Protein AF-A0A354ZCQ0-F1 (afdb_monomer_lite)

Radius of gyration: 25.49 Å; chains: 1; bounding box: 58×46×53 Å

Secondary structure (DSSP, 8-state):
-GGG-TTGGGS---TT----PPPTTHHHHHHHHHHHTSHHHHHHHHTHHHHHHHHHHHHHHTTTS--SSSHHHHHHHHHHHHHHHHHHHHHHHHHHH--

pLDDT: mean 90.48, std 6.86, range [51.47, 97.88]

Structure (mmCIF, N/CA/C/O backbone):
data_AF-A0A354ZCQ0-F1
#
_entry.id   AF-A0A354ZCQ0-F1
#
loop_
_atom_site.group_PDB
_atom_site.id
_atom_site.type_symbol
_atom_site.label_atom_id
_atom_site.label_alt_id
_atom_site.label_comp_id
_atom_site.label_asym_id
_atom_site.label_entity_id
_atom_site.label_seq_id
_atom_site.pdbx_PDB_ins_code
_atom_site.Cartn_x
_atom_site.Cartn_y
_atom_site.Cartn_z
_atom_site.occupancy
_atom_site.B_iso_or_equiv
_atom_site.auth_seq_id
_atom_site.auth_comp_id
_atom_site.auth_asym_id
_atom_site.auth_atom_id
_atom_site.pdbx_PDB_model_num
ATOM 1 N N . ASP A 1 1 ? -33.399 -12.638 26.469 1.00 68.88 1 ASP A N 1
ATOM 2 C CA . ASP A 1 1 ? -34.713 -12.283 25.909 1.00 68.88 1 ASP A CA 1
ATOM 3 C C . ASP A 1 1 ? -34.605 -10.923 25.222 1.00 68.88 1 ASP A C 1
ATOM 5 O O . ASP A 1 1 ? -34.233 -9.952 25.872 1.00 68.88 1 ASP A O 1
ATOM 9 N N . CYS A 1 2 ? -34.843 -10.848 23.908 1.00 77.50 2 CYS A N 1
ATOM 10 C CA . CYS A 1 2 ? -34.760 -9.587 23.160 1.00 77.50 2 CYS A CA 1
ATOM 11 C C . CYS A 1 2 ? -35.847 -8.586 23.570 1.00 77.50 2 CYS A C 1
ATOM 13 O O . CYS A 1 2 ? -35.692 -7.391 23.314 1.00 77.50 2 CYS A O 1
ATOM 15 N N . ALA A 1 3 ? -36.941 -9.047 24.189 1.00 79.38 3 ALA A N 1
ATOM 16 C CA . ALA A 1 3 ? -38.058 -8.176 24.503 1.00 79.38 3 ALA A CA 1
ATOM 17 C C . ALA A 1 3 ? -37.776 -7.196 25.647 1.00 79.38 3 ALA A C 1
ATOM 19 O O . ALA A 1 3 ? -38.275 -6.072 25.606 1.00 79.38 3 ALA A O 1
ATOM 20 N N . ALA A 1 4 ? -36.935 -7.608 26.596 1.00 86.81 4 ALA A N 1
ATOM 21 C CA . ALA A 1 4 ? -36.532 -6.841 27.771 1.00 86.81 4 ALA A CA 1
ATOM 22 C C . ALA A 1 4 ? -35.236 -6.031 27.566 1.00 86.81 4 ALA A C 1
ATOM 24 O O . ALA A 1 4 ? -34.718 -5.450 28.515 1.00 86.81 4 ALA A O 1
ATOM 25 N N . CYS A 1 5 ? -34.679 -6.009 26.348 1.00 84.94 5 CYS A N 1
ATOM 26 C CA . CYS A 1 5 ? -33.429 -5.305 26.077 1.00 84.94 5 CYS A CA 1
ATOM 27 C C . CYS A 1 5 ? -33.627 -3.776 26.180 1.00 84.94 5 CYS A C 1
ATOM 29 O O . CYS A 1 5 ? -34.437 -3.232 25.425 1.00 84.94 5 CYS A O 1
ATOM 31 N N . PRO A 1 6 ? -32.881 -3.056 27.040 1.00 89.88 6 PRO A N 1
ATOM 32 C CA . PRO A 1 6 ? -33.014 -1.604 27.193 1.00 89.88 6 PRO A CA 1
ATOM 33 C C . PRO A 1 6 ? -32.743 -0.815 25.903 1.00 89.88 6 PRO A C 1
ATOM 35 O O . PRO A 1 6 ? -33.352 0.222 25.673 1.00 89.88 6 PRO A O 1
ATOM 38 N N . SER A 1 7 ? -31.879 -1.331 25.025 1.00 88.25 7 SER A N 1
ATOM 39 C CA . SER A 1 7 ? -31.531 -0.731 23.729 1.00 88.25 7 SER A CA 1
ATOM 40 C C . SER A 1 7 ? -32.415 -1.219 22.573 1.00 88.25 7 SER A C 1
ATOM 42 O O . SER A 1 7 ? -32.081 -1.050 21.401 1.00 88.25 7 SER A O 1
ATOM 44 N N . ARG A 1 8 ? -33.577 -1.827 22.858 1.00 84.62 8 ARG A N 1
ATOM 45 C CA . ARG A 1 8 ? -34.497 -2.333 21.824 1.00 84.62 8 ARG A CA 1
ATOM 46 C C . ARG A 1 8 ? -34.960 -1.247 20.848 1.00 84.62 8 ARG A C 1
ATOM 48 O O . ARG A 1 8 ? -35.196 -1.552 19.681 1.00 84.62 8 ARG A O 1
ATOM 55 N N . THR A 1 9 ? -35.068 -0.004 21.306 1.00 85.69 9 THR A N 1
ATOM 56 C CA . THR A 1 9 ? -35.403 1.165 20.476 1.00 85.69 9 THR A CA 1
ATOM 57 C C . THR A 1 9 ? -34.348 1.463 19.406 1.00 85.69 9 THR A C 1
ATOM 59 O O . THR A 1 9 ? -34.698 1.981 18.348 1.00 85.69 9 THR A O 1
ATOM 62 N N . GLU A 1 10 ? -33.090 1.085 19.643 1.00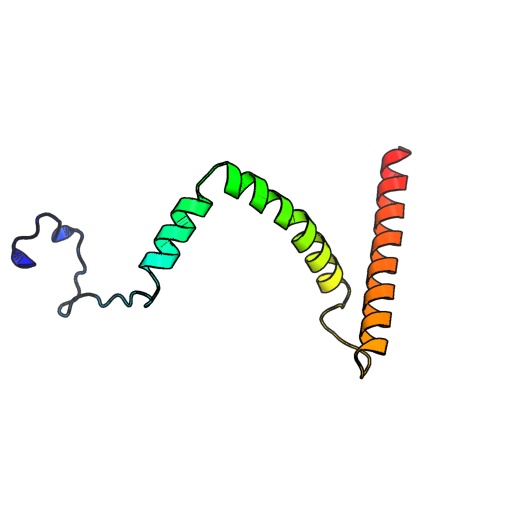 88.19 10 GLU A N 1
ATOM 63 C CA . GLU A 1 10 ? -31.955 1.240 18.720 1.00 88.19 10 GLU A CA 1
ATOM 64 C C . GLU A 1 10 ? -31.723 -0.005 17.845 1.00 88.19 10 GLU A C 1
ATOM 66 O O . GLU A 1 10 ? -30.867 -0.020 16.959 1.00 88.19 10 GLU A O 1
ATOM 71 N N . CYS A 1 11 ? -32.484 -1.074 18.081 1.00 86.38 11 CYS A N 1
ATOM 72 C CA . CYS A 1 11 ? -32.319 -2.353 17.407 1.00 86.38 11 CYS A CA 1
ATOM 73 C C . CYS A 1 11 ? -33.006 -2.385 16.026 1.00 86.38 11 CYS A C 1
ATOM 75 O O . CYS A 1 11 ? -33.764 -1.495 15.633 1.00 86.38 11 CYS A O 1
ATOM 77 N N . THR A 1 12 ? -32.755 -3.453 15.263 1.00 84.00 12 THR A N 1
ATOM 78 C CA . THR A 1 12 ? -33.408 -3.679 13.969 1.00 84.00 12 THR A CA 1
ATOM 79 C C . THR A 1 12 ? -34.929 -3.788 14.118 1.00 84.00 12 THR A C 1
ATOM 81 O O . THR A 1 12 ? -35.442 -4.493 14.984 1.00 84.00 12 THR A O 1
ATOM 84 N N . ARG A 1 13 ? -35.666 -3.120 13.223 1.00 85.31 13 ARG A N 1
ATOM 85 C CA . ARG A 1 13 ? -37.138 -3.197 13.141 1.00 85.31 13 ARG A CA 1
ATOM 86 C C . ARG A 1 13 ? -37.629 -4.420 12.354 1.00 85.31 13 ARG A C 1
ATOM 88 O O . ARG A 1 13 ? -38.833 -4.601 12.186 1.00 85.31 13 ARG A O 1
ATOM 95 N N . ALA A 1 14 ? -36.716 -5.237 11.826 1.00 84.75 14 ALA A N 1
ATOM 96 C CA . ALA A 1 14 ? -37.060 -6.415 11.040 1.00 84.75 14 ALA A CA 1
ATOM 97 C C . ALA A 1 14 ? -37.748 -7.481 11.909 1.00 84.75 14 ALA A C 1
ATOM 99 O O . ALA A 1 14 ? -37.227 -7.866 12.954 1.00 84.75 14 ALA A O 1
ATOM 100 N N . LYS A 1 15 ? -38.888 -8.011 11.441 1.00 80.12 15 LYS A N 1
ATOM 101 C CA . LYS A 1 15 ? -39.677 -9.037 12.155 1.00 80.12 15 LYS A CA 1
ATOM 102 C C . LYS A 1 15 ? -38.892 -10.322 12.449 1.00 80.12 15 LYS A C 1
ATOM 104 O O . LYS A 1 15 ? -39.127 -10.952 13.469 1.00 80.12 15 LYS A O 1
ATOM 109 N N . VAL A 1 16 ? -37.970 -10.689 11.558 1.00 83.12 16 VAL A N 1
ATOM 110 C CA . VAL A 1 16 ? -37.087 -11.868 11.662 1.00 83.12 16 VAL A CA 1
ATOM 111 C C . VAL A 1 16 ? -35.701 -11.534 12.230 1.00 83.12 16 VAL A C 1
ATOM 113 O O . VAL A 1 16 ? -34.845 -12.406 12.326 1.00 83.12 16 VAL A O 1
ATOM 116 N N . GLY A 1 17 ? -35.465 -10.282 12.632 1.00 83.38 17 GLY A N 1
ATOM 117 C CA . GLY A 1 17 ? -34.149 -9.818 13.062 1.00 83.38 17 GLY A CA 1
ATOM 118 C C . GLY A 1 17 ? -33.195 -9.533 11.896 1.00 83.38 17 GLY A C 1
ATOM 119 O O . GLY A 1 17 ? -33.596 -9.444 10.735 1.00 83.38 17 GLY A O 1
ATOM 120 N N . ARG A 1 18 ? -31.917 -9.320 12.225 1.00 85.94 18 ARG A N 1
ATOM 121 C CA . ARG A 1 18 ? -30.827 -9.071 11.272 1.00 85.94 18 ARG A CA 1
ATOM 122 C C . ARG A 1 18 ? -29.803 -10.187 11.418 1.00 8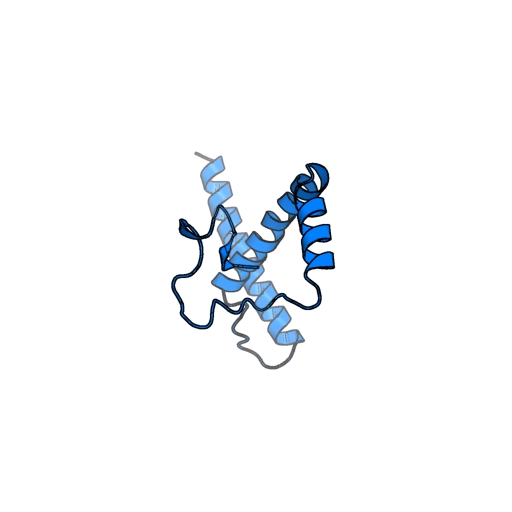5.94 18 ARG A C 1
ATOM 124 O O . ARG A 1 18 ? -29.286 -10.387 12.512 1.00 85.94 18 ARG A O 1
ATOM 131 N N . THR A 1 19 ? -29.467 -10.847 10.316 1.00 87.38 19 THR A N 1
ATOM 132 C CA . THR A 1 19 ? -28.356 -11.802 10.282 1.00 87.38 19 THR A CA 1
ATOM 133 C C . THR A 1 19 ? -27.068 -11.060 9.953 1.00 87.38 19 THR A C 1
ATOM 135 O O . THR A 1 19 ? -27.012 -10.294 8.990 1.00 87.38 19 THR A O 1
ATOM 138 N N . ILE A 1 20 ? -26.036 -11.270 10.764 1.00 88.12 20 ILE A N 1
ATOM 139 C CA . ILE A 1 20 ? -24.685 -10.768 10.515 1.00 88.12 20 ILE A CA 1
ATOM 140 C C . ILE A 1 20 ? -23.797 -11.995 10.345 1.00 88.12 20 ILE A C 1
ATOM 142 O O . ILE A 1 20 ? -23.733 -12.832 11.242 1.00 88.12 20 ILE A O 1
ATOM 146 N N . SER A 1 21 ? -23.135 -12.120 9.195 1.00 91.19 21 SER A N 1
ATOM 147 C CA . SER A 1 21 ? -22.099 -13.134 9.017 1.00 91.19 21 SER A CA 1
ATOM 148 C C . SER A 1 21 ? -20.798 -12.608 9.602 1.00 91.19 21 SER A C 1
ATOM 150 O O . SER A 1 21 ? -20.307 -11.560 9.178 1.00 91.19 21 SER A O 1
ATOM 152 N N . VAL A 1 22 ? -20.238 -13.342 10.552 1.00 92.12 22 V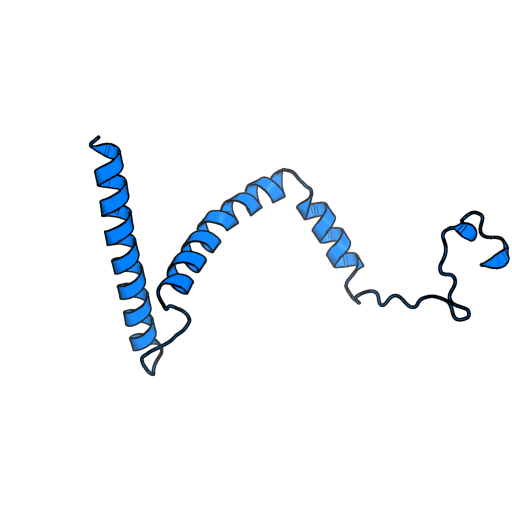AL A N 1
ATOM 153 C CA . VAL A 1 22 ? -18.904 -13.069 11.083 1.00 92.12 22 VAL A CA 1
ATOM 154 C C . VAL A 1 22 ? -17.914 -13.964 10.347 1.00 92.12 22 VAL A C 1
ATOM 156 O O . VAL A 1 22 ? -18.221 -15.123 10.061 1.00 92.12 22 VAL A O 1
ATOM 159 N N . HIS A 1 23 ? -16.750 -13.421 9.993 1.00 93.00 23 HIS A N 1
ATOM 160 C CA . HIS A 1 23 ? -15.719 -14.205 9.325 1.00 93.00 23 HIS A CA 1
ATOM 161 C C . HIS A 1 23 ? -15.191 -15.297 10.275 1.00 93.00 23 HIS A C 1
ATOM 163 O O . HIS A 1 23 ? -15.034 -15.018 11.465 1.00 93.00 23 HIS A O 1
ATOM 169 N N . PRO A 1 24 ? -14.854 -16.508 9.790 1.00 95.75 24 PRO A N 1
ATOM 170 C CA . PRO A 1 24 ? -14.299 -17.565 10.641 1.00 95.75 24 PRO A CA 1
ATOM 171 C C . PRO A 1 24 ? -13.058 -17.134 11.434 1.00 95.75 24 PRO A C 1
ATOM 173 O O . PRO A 1 24 ? -12.867 -17.593 12.553 1.00 95.75 24 PRO A O 1
ATOM 176 N N . TYR A 1 25 ? -12.269 -16.213 10.868 1.00 96.44 25 TYR A N 1
ATOM 177 C CA . TYR A 1 25 ? -11.053 -15.663 11.481 1.00 96.44 25 TYR A CA 1
ATOM 178 C C . TYR A 1 25 ? -11.23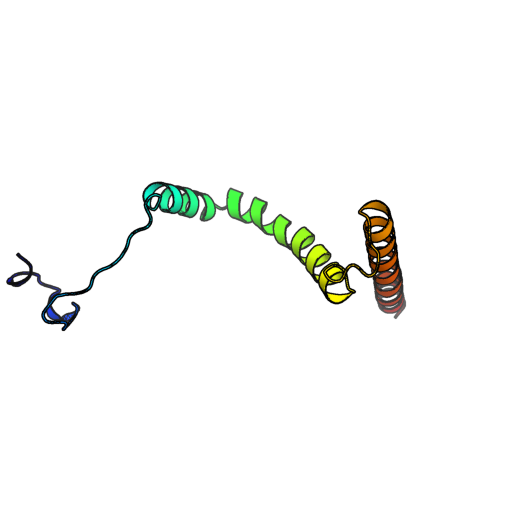3 -14.276 12.123 1.00 96.44 25 TYR A C 1
ATOM 180 O O . TYR A 1 25 ? -10.300 -13.472 12.166 1.00 96.44 25 TYR A O 1
ATOM 188 N N . GLU A 1 26 ? -12.450 -13.913 12.540 1.00 95.81 26 GLU A N 1
ATOM 189 C CA . GLU A 1 26 ? -12.669 -12.632 13.228 1.00 95.81 26 GLU A CA 1
ATOM 190 C C . GLU A 1 26 ? -11.796 -12.455 14.485 1.00 95.81 26 GLU A C 1
ATOM 192 O O . GLU A 1 26 ? -11.278 -11.349 14.670 1.00 95.81 26 GLU A O 1
ATOM 197 N N . PRO A 1 27 ? -11.559 -13.487 15.325 1.00 95.25 27 PRO A N 1
ATOM 198 C CA . PRO A 1 27 ? -10.657 -13.361 16.470 1.00 95.25 27 PRO A CA 1
ATOM 199 C C . PRO A 1 27 ? -9.232 -12.954 16.070 1.00 95.25 27 PRO A C 1
ATOM 201 O O . PRO A 1 27 ? -8.644 -12.060 16.682 1.00 95.25 27 PRO A O 1
ATOM 204 N N . GLU A 1 28 ? -8.690 -13.562 15.018 1.00 96.94 28 GLU A N 1
ATOM 205 C CA . GLU A 1 28 ? -7.358 -13.284 14.489 1.00 96.94 28 GLU A CA 1
ATOM 206 C C . GLU A 1 28 ? -7.303 -11.885 13.879 1.00 96.94 28 GLU A C 1
ATOM 208 O O . GLU A 1 28 ? -6.391 -11.116 14.178 1.00 96.94 28 GLU A O 1
ATOM 213 N N . MET A 1 29 ? -8.312 -11.499 13.093 1.00 96.50 29 MET A N 1
ATOM 214 C CA . MET A 1 29 ? -8.395 -10.147 12.535 1.00 96.50 29 MET A CA 1
ATOM 215 C C . MET A 1 29 ? -8.491 -9.081 13.630 1.00 96.50 29 MET A C 1
ATOM 217 O O . MET A 1 29 ? -7.872 -8.025 13.510 1.00 96.50 29 MET A O 1
ATOM 221 N N . ALA A 1 30 ? -9.231 -9.337 14.712 1.00 96.31 30 ALA A N 1
ATOM 222 C CA . ALA A 1 30 ? -9.303 -8.431 15.853 1.00 96.31 30 ALA A CA 1
ATOM 223 C C . ALA A 1 30 ? -7.956 -8.322 16.588 1.00 96.31 30 ALA A C 1
ATOM 225 O O . ALA A 1 30 ? -7.574 -7.226 17.001 1.00 96.31 30 ALA A O 1
ATOM 226 N N . ALA A 1 31 ? -7.221 -9.429 16.729 1.00 96.62 31 ALA A N 1
ATOM 227 C CA . ALA A 1 31 ? -5.879 -9.426 17.307 1.00 96.62 31 ALA A CA 1
ATOM 228 C C . ALA A 1 31 ? -4.884 -8.642 16.437 1.00 96.62 31 ALA A C 1
ATOM 230 O O . ALA A 1 31 ? -4.138 -7.815 16.958 1.00 96.62 31 ALA A O 1
ATOM 231 N N . GLU A 1 32 ? -4.912 -8.837 15.117 1.00 96.62 32 GLU A N 1
ATOM 232 C CA . GLU A 1 32 ? -4.067 -8.084 14.188 1.00 96.62 32 GLU A CA 1
ATOM 233 C C . GLU A 1 32 ? -4.430 -6.597 14.163 1.00 96.62 32 GLU A C 1
ATOM 235 O O . GLU A 1 32 ? -3.530 -5.770 14.217 1.00 96.62 32 GLU A O 1
ATOM 240 N N . ARG A 1 33 ? -5.716 -6.218 14.189 1.00 96.25 33 ARG A N 1
ATOM 241 C CA . ARG A 1 33 ? -6.125 -4.801 14.300 1.00 96.25 33 ARG A CA 1
ATOM 242 C C . ARG A 1 33 ? -5.532 -4.128 15.542 1.00 96.25 33 ARG A C 1
ATOM 244 O O . ARG A 1 33 ? -4.987 -3.037 15.433 1.00 96.25 33 ARG A O 1
ATOM 251 N N . LYS A 1 34 ? -5.543 -4.805 16.698 1.00 96.94 34 LYS A N 1
ATOM 252 C CA . LYS A 1 34 ? -4.902 -4.288 17.922 1.00 96.94 34 LYS A CA 1
ATOM 253 C C . LYS A 1 34 ? -3.396 -4.084 17.752 1.00 96.94 34 LYS A C 1
ATOM 255 O O . LYS A 1 34 ? -2.863 -3.104 18.259 1.00 96.94 34 LYS A O 1
ATOM 260 N N . LYS A 1 35 ? -2.711 -4.987 17.040 1.00 95.88 35 LYS A N 1
ATOM 261 C CA . LYS A 1 35 ? -1.291 -4.810 16.690 1.00 95.88 35 LYS A CA 1
ATOM 262 C C . LYS A 1 35 ? -1.096 -3.640 15.725 1.00 95.88 35 LYS A C 1
ATOM 264 O O . LYS A 1 35 ? -0.146 -2.888 15.874 1.00 95.88 35 LYS A O 1
ATOM 269 N N . GLN A 1 36 ? -2.002 -3.460 14.765 1.00 96.12 36 GLN A N 1
ATOM 270 C CA . GLN A 1 36 ? -1.941 -2.361 13.800 1.00 96.12 36 GLN A CA 1
ATOM 271 C C . GLN A 1 36 ? -2.128 -0.981 14.443 1.00 96.12 36 GLN A C 1
ATOM 273 O O . GLN A 1 36 ? -1.625 0.018 13.928 1.00 96.12 36 GLN A O 1
ATOM 278 N N . ASP A 1 37 ? -2.826 -0.922 15.576 1.00 96.81 37 ASP A N 1
ATOM 279 C CA . ASP A 1 37 ? -3.044 0.317 16.315 1.00 96.81 37 ASP A CA 1
ATOM 280 C C . ASP A 1 37 ? -1.805 0.815 17.073 1.00 96.81 37 ASP A C 1
ATOM 282 O O . ASP A 1 37 ? -1.768 2.001 17.431 1.00 96.81 37 ASP A O 1
ATOM 286 N N . THR A 1 38 ? -0.789 -0.029 17.290 1.00 97.88 38 THR A N 1
ATOM 287 C CA . THR A 1 38 ? 0.418 0.371 18.025 1.00 97.88 38 THR A CA 1
ATOM 288 C C . THR A 1 38 ? 1.272 1.361 17.231 1.00 97.88 38 THR A C 1
ATOM 290 O O . THR A 1 38 ? 1.213 1.434 15.999 1.00 97.88 38 THR A O 1
ATOM 293 N N . ALA A 1 39 ? 2.059 2.171 17.942 1.00 97.25 39 ALA A N 1
ATOM 294 C CA . ALA A 1 39 ? 2.914 3.178 17.315 1.00 97.25 39 ALA A CA 1
ATOM 295 C C . ALA A 1 39 ? 4.010 2.527 16.458 1.00 97.25 39 ALA A C 1
ATOM 297 O O . ALA A 1 39 ? 4.268 2.975 15.344 1.00 97.25 39 ALA A O 1
ATOM 298 N N . GLU A 1 40 ? 4.576 1.420 16.938 1.00 96.81 40 GLU A N 1
ATOM 299 C CA . GLU A 1 40 ? 5.641 0.671 16.271 1.00 96.81 40 GLU A CA 1
ATOM 300 C C . GLU A 1 40 ? 5.150 0.091 14.942 1.00 96.81 40 GLU A C 1
ATOM 302 O O . GLU A 1 40 ? 5.840 0.177 13.925 1.00 96.81 40 GLU A O 1
ATOM 307 N N . PHE A 1 41 ? 3.928 -0.459 14.914 1.00 96.44 41 PHE A N 1
ATOM 308 C CA . PHE A 1 41 ? 3.351 -0.948 13.667 1.00 96.44 41 PHE A CA 1
ATOM 309 C C . PHE A 1 41 ? 3.090 0.195 12.691 1.00 96.44 41 PHE A C 1
ATOM 311 O O . PHE A 1 41 ? 3.359 0.052 11.502 1.00 96.44 41 PHE A O 1
ATOM 318 N N . LYS A 1 42 ? 2.574 1.332 13.166 1.00 96.44 42 LYS A N 1
ATOM 319 C CA . LYS A 1 42 ? 2.315 2.497 12.309 1.00 96.44 42 LYS A CA 1
ATOM 320 C C . LYS A 1 42 ? 3.599 3.035 11.685 1.00 96.44 42 LYS A C 1
ATOM 322 O O . LYS A 1 42 ? 3.599 3.338 10.493 1.00 96.44 42 LYS A O 1
ATOM 327 N N . GLU A 1 43 ? 4.684 3.099 12.451 1.00 96.06 43 GLU A N 1
ATOM 328 C CA . GLU A 1 43 ? 6.001 3.503 11.955 1.00 96.06 43 GLU A CA 1
ATOM 329 C C . GLU A 1 43 ? 6.540 2.518 10.910 1.00 96.06 43 GLU A C 1
ATOM 331 O O . GLU A 1 43 ? 6.950 2.925 9.821 1.00 96.06 43 GLU A O 1
ATOM 336 N N . PHE A 1 44 ? 6.449 1.214 11.181 1.00 95.75 44 PHE A N 1
ATOM 337 C CA . PHE A 1 44 ? 6.787 0.179 10.205 1.00 95.75 44 PHE A CA 1
ATOM 338 C C . PHE A 1 44 ? 5.934 0.291 8.928 1.00 95.75 44 PHE A C 1
ATOM 340 O O . PHE A 1 44 ? 6.451 0.272 7.810 1.00 95.75 44 PHE A O 1
ATOM 347 N N . TYR A 1 45 ? 4.619 0.449 9.075 1.00 95.56 45 TYR A N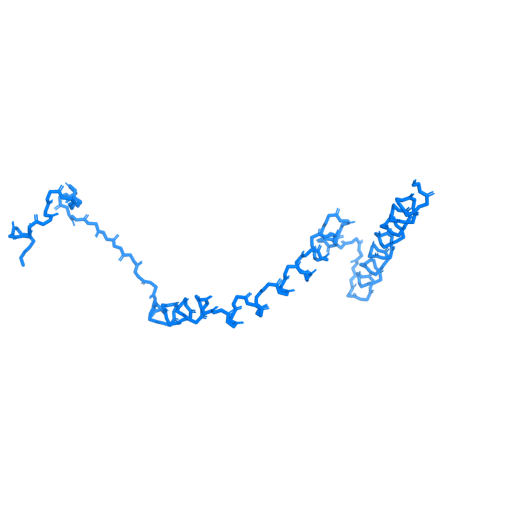 1
ATOM 348 C CA . TYR A 1 45 ? 3.674 0.479 7.963 1.00 95.56 45 TYR A CA 1
ATOM 349 C C . TYR A 1 45 ? 3.803 1.745 7.109 1.00 95.56 45 TYR A C 1
ATOM 351 O O . TYR A 1 45 ? 3.522 1.698 5.911 1.00 95.56 45 TYR A O 1
ATOM 359 N N . ALA A 1 46 ? 4.272 2.865 7.670 1.00 94.38 46 ALA A N 1
ATOM 360 C CA . ALA A 1 46 ? 4.507 4.101 6.921 1.00 94.38 46 ALA A CA 1
ATOM 361 C C . ALA A 1 46 ? 5.479 3.900 5.740 1.00 94.38 46 ALA A C 1
ATOM 363 O O . ALA A 1 46 ? 5.270 4.462 4.659 1.00 94.38 46 ALA A O 1
ATOM 364 N N . GLN A 1 47 ? 6.467 3.012 5.899 1.00 94.19 47 GLN A N 1
ATOM 365 C CA . GLN A 1 47 ? 7.454 2.662 4.867 1.00 94.19 47 GLN A CA 1
ATOM 366 C C . GLN A 1 47 ? 6.817 1.998 3.635 1.00 94.19 47 GLN A C 1
ATOM 368 O O . GLN A 1 47 ? 7.356 2.053 2.530 1.00 94.19 47 GLN A O 1
ATOM 373 N N . ARG A 1 48 ? 5.623 1.403 3.781 1.00 94.62 48 ARG A N 1
ATOM 374 C CA . ARG A 1 48 ? 4.886 0.783 2.669 1.00 94.62 48 ARG A CA 1
ATOM 375 C C . ARG A 1 48 ? 4.585 1.776 1.547 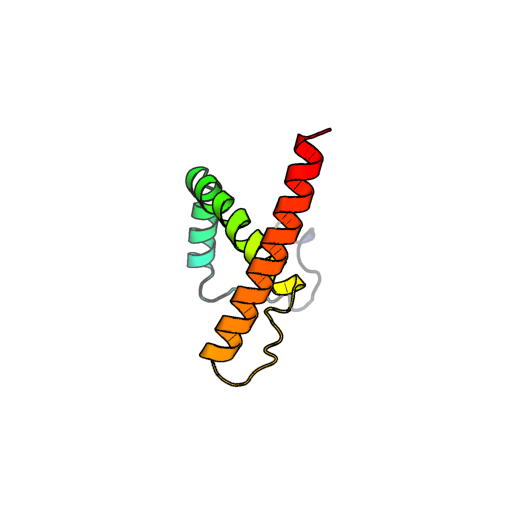1.00 94.62 48 ARG A C 1
ATOM 377 O O . ARG A 1 48 ? 4.530 1.386 0.378 1.00 94.62 48 ARG A O 1
ATOM 384 N N . SER A 1 49 ? 4.356 3.040 1.901 1.00 92.56 49 SER A N 1
ATOM 385 C CA . SER A 1 49 ? 3.951 4.079 0.952 1.00 92.56 49 SER A CA 1
ATOM 386 C C . SER A 1 49 ? 4.964 4.271 -0.183 1.00 92.56 49 SER A C 1
ATOM 388 O O . SER A 1 49 ? 4.554 4.470 -1.328 1.00 92.56 49 SER A O 1
ATOM 390 N N . ASP A 1 50 ? 6.260 4.102 0.086 1.00 90.50 50 ASP A N 1
ATOM 391 C CA . ASP A 1 50 ? 7.311 4.211 -0.926 1.00 90.50 50 ASP A CA 1
ATOM 392 C C . ASP A 1 50 ? 7.215 3.100 -1.979 1.00 90.50 50 ASP A C 1
ATOM 394 O O . ASP A 1 50 ? 7.267 3.369 -3.183 1.00 90.50 50 ASP A O 1
ATOM 398 N N . GLY A 1 51 ? 6.980 1.858 -1.547 1.00 90.44 51 GLY A N 1
ATOM 399 C CA . GLY A 1 51 ? 6.799 0.721 -2.452 1.00 90.44 51 GLY A CA 1
ATOM 400 C C . GLY A 1 51 ? 5.520 0.826 -3.289 1.00 90.44 51 GLY A C 1
ATOM 401 O O . GLY A 1 51 ? 5.535 0.582 -4.499 1.00 90.44 51 GLY A O 1
ATOM 402 N N . GLU A 1 52 ? 4.407 1.238 -2.677 1.00 93.88 52 GLU A N 1
ATOM 403 C CA . GLU A 1 52 ? 3.142 1.430 -3.400 1.00 93.88 52 GLU A CA 1
ATOM 404 C C . GLU A 1 52 ? 3.229 2.596 -4.397 1.00 93.88 52 GLU A C 1
ATOM 406 O O . GLU A 1 52 ? 2.661 2.509 -5.489 1.00 93.88 52 GLU A O 1
ATOM 411 N N . ARG A 1 53 ? 3.999 3.650 -4.086 1.00 90.94 53 ARG A N 1
ATOM 412 C CA . ARG A 1 53 ? 4.253 4.761 -5.014 1.00 90.94 53 ARG A CA 1
ATOM 413 C C . ARG A 1 53 ? 4.957 4.274 -6.280 1.00 90.94 53 ARG A C 1
ATOM 415 O O . ARG A 1 53 ? 4.493 4.568 -7.383 1.00 90.94 53 ARG A O 1
ATOM 422 N N . VAL A 1 54 ? 6.018 3.475 -6.145 1.00 88.75 54 VAL A N 1
ATOM 423 C CA . VAL A 1 54 ? 6.738 2.888 -7.293 1.00 88.75 54 VAL A CA 1
ATOM 424 C C . VAL A 1 54 ? 5.821 1.981 -8.118 1.00 88.75 54 VAL A C 1
ATOM 426 O O . VAL A 1 54 ? 5.737 2.138 -9.338 1.00 88.75 54 VAL A O 1
ATOM 429 N N . LYS A 1 55 ? 5.055 1.096 -7.466 1.00 89.62 55 LYS A N 1
ATOM 430 C CA . LYS A 1 55 ? 4.064 0.238 -8.145 1.00 89.62 55 LYS A CA 1
ATOM 431 C C . LYS A 1 55 ? 3.010 1.054 -8.897 1.00 89.62 55 LYS A C 1
ATOM 433 O O . LYS A 1 55 ? 2.612 0.681 -10.004 1.00 89.62 55 LYS A O 1
ATOM 438 N N . GLY A 1 56 ? 2.563 2.166 -8.315 1.00 91.81 56 GLY A N 1
ATOM 439 C CA . GLY A 1 56 ? 1.638 3.106 -8.944 1.00 91.81 56 GLY A CA 1
ATOM 440 C C . GLY A 1 56 ? 2.221 3.739 -10.208 1.00 91.81 56 GLY A C 1
ATOM 441 O O . GLY A 1 56 ? 1.544 3.785 -11.237 1.00 91.81 56 GLY A O 1
ATOM 442 N N . HIS A 1 57 ? 3.488 4.160 -10.169 1.00 90.12 57 HIS A N 1
ATOM 443 C CA . HIS A 1 57 ? 4.186 4.688 -11.344 1.00 90.12 57 HIS A CA 1
ATOM 444 C C . HIS A 1 57 ? 4.304 3.648 -12.457 1.00 90.12 57 HIS A C 1
ATOM 446 O O . HIS A 1 57 ? 3.894 3.930 -13.582 1.00 90.12 57 HIS A O 1
ATOM 452 N N . MET A 1 58 ? 4.769 2.439 -12.142 1.00 89.50 58 MET A N 1
ATOM 453 C CA . MET A 1 58 ? 4.856 1.342 -13.112 1.00 89.50 58 MET A CA 1
ATOM 454 C C . MET A 1 58 ? 3.493 1.047 -13.748 1.00 89.50 58 MET A C 1
ATOM 456 O O . MET A 1 58 ? 3.351 1.039 -14.969 1.00 89.50 58 MET A O 1
ATOM 460 N N . THR A 1 59 ? 2.449 0.919 -12.924 1.00 90.19 59 THR A N 1
ATOM 461 C CA . THR A 1 59 ? 1.079 0.675 -13.398 1.00 90.19 59 THR A CA 1
ATOM 462 C C . THR A 1 59 ? 0.612 1.757 -14.375 1.00 90.19 59 THR A C 1
ATOM 464 O O . THR A 1 59 ? 0.035 1.438 -15.412 1.00 90.19 59 THR A O 1
ATOM 467 N N . ARG A 1 60 ? 0.872 3.036 -14.072 1.00 89.19 60 ARG A N 1
ATOM 468 C CA . ARG A 1 60 ? 0.503 4.167 -14.939 1.00 89.19 60 ARG A CA 1
ATOM 469 C C . ARG A 1 60 ? 1.269 4.167 -16.266 1.00 89.19 60 ARG A C 1
ATOM 471 O O . ARG A 1 60 ? 0.776 4.732 -17.240 1.00 89.19 60 ARG A O 1
ATOM 478 N N . HIS A 1 61 ? 2.456 3.569 -16.297 1.00 85.81 61 HIS A N 1
ATOM 479 C CA . HIS A 1 61 ? 3.329 3.551 -17.466 1.00 85.81 61 HIS A CA 1
ATOM 480 C C . HIS A 1 61 ? 3.181 2.330 -18.371 1.00 85.81 61 HIS A C 1
ATOM 482 O O . HIS A 1 61 ? 3.717 2.373 -19.475 1.00 85.81 61 HIS A O 1
ATOM 488 N N . GLY A 1 62 ? 2.355 1.353 -17.993 1.00 86.06 62 GLY A N 1
ATOM 489 C CA . GLY A 1 62 ? 2.041 0.217 -18.859 1.00 86.06 62 GLY A CA 1
ATOM 490 C C . GLY A 1 62 ? 2.292 -1.148 -18.241 1.00 86.06 62 GLY A C 1
ATOM 491 O O . GLY A 1 62 ? 1.880 -2.128 -18.852 1.00 86.06 62 GLY A O 1
ATOM 492 N N . ALA A 1 63 ? 2.815 -1.217 -17.014 1.00 86.31 63 ALA A N 1
ATOM 493 C CA . ALA A 1 63 ? 3.289 -2.453 -16.385 1.00 86.31 63 ALA A CA 1
ATOM 494 C C . ALA A 1 63 ? 2.274 -3.603 -16.247 1.00 86.31 63 ALA A C 1
ATOM 496 O O . ALA A 1 63 ? 2.613 -4.750 -15.967 1.00 86.31 63 ALA A O 1
ATOM 497 N N . ARG A 1 64 ? 0.974 -3.307 -16.374 1.00 88.00 64 ARG A N 1
ATOM 498 C CA . ARG A 1 64 ? -0.091 -4.328 -16.355 1.00 88.00 64 ARG A CA 1
ATOM 499 C C . ARG A 1 64 ? -0.391 -4.919 -17.729 1.00 88.00 64 ARG A C 1
ATOM 501 O O . ARG A 1 64 ? -1.128 -5.893 -17.823 1.00 88.00 64 ARG A O 1
ATOM 508 N N . ASN A 1 65 ? 0.167 -4.328 -18.777 1.00 90.62 65 ASN A N 1
ATOM 509 C CA . ASN A 1 65 ? -0.097 -4.659 -20.164 1.00 90.62 65 ASN A CA 1
ATOM 510 C C . ASN A 1 65 ? 1.191 -5.185 -20.800 1.00 90.62 65 ASN A C 1
ATOM 512 O O . ASN A 1 65 ? 1.939 -4.451 -21.452 1.00 90.62 65 ASN A O 1
ATOM 516 N N . ALA A 1 66 ? 1.434 -6.481 -20.623 1.00 91.38 66 ALA A N 1
ATOM 517 C CA . ALA A 1 66 ? 2.519 -7.175 -21.299 1.00 91.38 66 ALA A CA 1
ATOM 518 C C . ALA A 1 66 ? 2.301 -7.133 -22.821 1.00 91.38 66 ALA A C 1
ATOM 520 O O . ALA A 1 66 ? 1.337 -7.696 -23.339 1.00 91.38 66 ALA A O 1
ATOM 521 N N . ARG A 1 67 ? 3.205 -6.472 -23.552 1.00 90.94 67 ARG A N 1
ATOM 522 C CA . ARG A 1 67 ? 3.172 -6.396 -25.026 1.00 90.94 67 ARG A CA 1
ATOM 523 C C . ARG A 1 67 ? 3.873 -7.575 -25.689 1.00 90.94 67 ARG A C 1
ATOM 525 O O . ARG A 1 67 ? 3.749 -7.783 -26.895 1.00 90.94 67 ARG A O 1
ATOM 532 N N . HIS A 1 68 ? 4.639 -8.329 -24.911 1.00 93.00 68 HIS A N 1
ATOM 533 C CA . HIS A 1 68 ? 5.444 -9.444 -25.378 1.00 93.00 68 HIS A CA 1
ATOM 534 C C . HIS A 1 68 ? 5.073 -10.731 -24.647 1.00 93.00 68 HIS A C 1
ATOM 536 O O . HIS A 1 68 ? 4.682 -10.715 -23.483 1.00 93.00 68 HIS A O 1
ATOM 542 N N . ILE A 1 69 ? 5.241 -11.860 -25.333 1.00 95.06 69 ILE A N 1
ATOM 543 C CA . ILE A 1 69 ? 5.047 -13.191 -24.755 1.00 95.06 69 ILE A CA 1
ATOM 544 C C . ILE A 1 69 ? 6.384 -13.682 -24.186 1.00 95.06 69 ILE A C 1
ATOM 546 O O . ILE A 1 69 ? 7.399 -13.682 -24.889 1.00 95.06 69 ILE A O 1
ATOM 550 N N . GLY A 1 70 ? 6.365 -14.129 -22.929 1.00 96.38 70 GLY A N 1
ATOM 551 C CA . GLY A 1 70 ? 7.512 -14.702 -22.222 1.00 96.38 70 GLY A CA 1
ATOM 552 C C . GLY A 1 70 ? 8.084 -13.781 -21.143 1.00 96.38 70 GLY A C 1
ATOM 553 O O . GLY A 1 70 ? 8.289 -12.588 -21.369 1.00 96.38 70 GLY A O 1
ATOM 554 N N . ILE A 1 71 ? 8.382 -14.360 -19.974 1.00 95.38 71 ILE A N 1
ATOM 555 C CA . ILE A 1 71 ? 8.749 -13.617 -18.756 1.00 95.38 71 ILE A CA 1
ATOM 556 C C . ILE A 1 71 ? 9.969 -12.711 -18.946 1.00 95.38 71 ILE A C 1
ATOM 558 O O . ILE A 1 71 ? 9.964 -11.580 -18.478 1.00 95.38 71 ILE A O 1
ATOM 562 N N . PHE A 1 72 ? 10.974 -13.161 -19.701 1.00 97.38 72 PHE A N 1
ATOM 563 C CA . PHE A 1 72 ? 12.178 -12.372 -19.960 1.00 97.38 72 PHE A CA 1
ATOM 564 C C . PHE A 1 72 ? 11.886 -11.122 -20.802 1.00 97.38 72 PHE A C 1
ATOM 566 O O . PHE A 1 72 ? 12.356 -10.035 -20.484 1.00 97.38 72 PHE A O 1
ATOM 573 N N . LYS A 1 73 ? 11.057 -11.246 -21.848 1.00 96.38 73 LYS A N 1
ATOM 574 C CA . LYS A 1 73 ? 10.702 -10.106 -22.708 1.00 96.38 73 LYS A CA 1
ATOM 575 C C . LYS A 1 73 ? 9.826 -9.097 -21.971 1.00 96.38 73 LYS A C 1
ATOM 577 O O . LYS A 1 73 ? 10.031 -7.897 -22.127 1.00 96.38 73 LYS A O 1
ATOM 582 N N . VAL A 1 74 ? 8.885 -9.581 -21.157 1.00 94.81 74 VAL A N 1
ATOM 583 C CA . VAL A 1 74 ? 8.078 -8.725 -20.274 1.00 94.81 74 VAL A CA 1
ATOM 584 C C . VAL A 1 74 ? 8.982 -8.016 -19.271 1.00 94.81 74 VAL A C 1
ATOM 586 O O . VAL A 1 74 ? 8.911 -6.804 -19.152 1.00 94.81 74 VAL A O 1
ATOM 589 N N . TRP A 1 75 ? 9.919 -8.724 -18.638 1.00 94.38 75 TRP A N 1
ATOM 590 C CA . TRP A 1 75 ? 10.886 -8.112 -17.727 1.00 94.38 75 TRP A CA 1
ATOM 591 C C . TRP A 1 75 ? 11.717 -7.000 -18.392 1.00 94.38 75 TRP A C 1
ATOM 593 O O . TRP A 1 75 ? 11.900 -5.933 -17.802 1.00 94.38 75 TRP A O 1
ATOM 603 N N . CYS A 1 76 ? 12.168 -7.195 -19.639 1.00 95.06 76 CYS A N 1
ATOM 604 C CA . CYS A 1 76 ? 12.845 -6.140 -20.396 1.00 95.06 76 CYS A CA 1
ATOM 605 C C . CYS A 1 76 ? 11.930 -4.929 -20.639 1.00 95.06 76 CYS A C 1
ATOM 607 O O . CYS A 1 76 ? 12.373 -3.796 -20.456 1.00 95.06 76 CYS A O 1
ATOM 609 N N . GLN A 1 77 ? 10.666 -5.153 -21.020 1.00 92.56 77 GLN A N 1
ATOM 610 C CA . GLN A 1 77 ? 9.676 -4.085 -21.196 1.00 92.56 77 GLN A CA 1
ATOM 611 C C . GLN A 1 77 ? 9.509 -3.272 -19.904 1.00 92.56 77 GLN A C 1
ATOM 613 O O . GLN A 1 77 ? 9.685 -2.055 -19.929 1.00 92.56 77 GLN A O 1
ATOM 618 N N . GLU A 1 78 ? 9.248 -3.938 -18.778 1.00 93.25 78 GLU A N 1
ATOM 619 C CA . GLU A 1 78 ? 9.069 -3.297 -17.468 1.00 93.25 78 GLU A CA 1
ATOM 620 C C . GLU A 1 78 ? 10.294 -2.471 -17.058 1.00 93.25 78 GLU A C 1
ATOM 622 O O . GLU A 1 78 ? 10.175 -1.343 -16.575 1.00 93.25 78 GLU A O 1
ATOM 627 N N . THR A 1 79 ? 11.491 -3.011 -17.294 1.00 93.19 79 THR A N 1
ATOM 628 C CA . THR A 1 79 ? 12.755 -2.338 -16.967 1.00 93.19 79 THR A CA 1
ATOM 629 C C . THR A 1 79 ? 12.936 -1.062 -17.793 1.00 93.19 79 THR A C 1
ATOM 631 O O . THR A 1 79 ? 13.322 -0.021 -17.257 1.00 93.19 79 THR A O 1
ATOM 634 N N . LEU A 1 80 ? 12.617 -1.109 -19.090 1.00 92.38 80 LEU A N 1
ATOM 635 C CA . LEU A 1 80 ? 12.682 0.058 -19.972 1.00 92.38 80 LEU A CA 1
ATOM 636 C C . LEU A 1 80 ? 11.615 1.109 -19.625 1.00 92.38 80 LEU A C 1
ATOM 638 O O . LEU A 1 80 ? 11.898 2.308 -19.669 1.00 92.38 80 LEU A O 1
ATOM 642 N N . GLU A 1 81 ? 10.406 0.689 -19.245 1.00 90.88 81 GLU A N 1
ATOM 643 C CA . GLU A 1 81 ? 9.345 1.589 -18.774 1.00 90.88 81 GLU A CA 1
ATOM 644 C C . GLU A 1 81 ? 9.737 2.293 -17.464 1.00 90.88 81 GLU A C 1
ATOM 646 O O . GLU A 1 81 ? 9.590 3.517 -17.354 1.00 90.88 81 GLU A O 1
ATOM 651 N N . ALA A 1 82 ? 10.310 1.558 -16.506 1.00 92.38 82 ALA A N 1
ATOM 652 C CA . ALA A 1 82 ? 10.833 2.118 -15.262 1.00 92.38 82 ALA A CA 1
ATOM 653 C C . ALA A 1 82 ? 11.977 3.115 -15.516 1.00 92.38 82 ALA A C 1
ATOM 655 O O . ALA A 1 82 ? 11.981 4.214 -14.956 1.00 92.38 82 ALA A O 1
ATOM 656 N N . LEU A 1 83 ? 12.911 2.784 -16.416 1.00 93.50 83 LEU A N 1
ATOM 657 C CA . LEU A 1 83 ? 13.996 3.685 -16.811 1.00 93.50 83 LEU A CA 1
ATOM 658 C C . LEU A 1 83 ? 13.456 4.983 -17.431 1.00 93.50 83 LEU A C 1
ATOM 660 O O . LEU A 1 83 ? 13.865 6.075 -17.039 1.00 93.50 83 LEU A O 1
ATOM 664 N N . ASN A 1 84 ? 12.497 4.880 -18.354 1.00 90.88 84 ASN A N 1
ATOM 665 C CA . ASN A 1 84 ? 11.843 6.032 -18.977 1.00 90.88 84 ASN A CA 1
ATOM 666 C C . ASN A 1 84 ? 11.172 6.947 -17.937 1.00 90.88 84 ASN A C 1
ATOM 668 O O . ASN A 1 84 ? 11.264 8.174 -18.032 1.00 90.88 84 ASN A O 1
ATOM 672 N N . PHE A 1 85 ? 10.513 6.370 -16.926 1.00 90.50 85 PHE A N 1
ATOM 673 C CA . PHE A 1 85 ? 9.960 7.142 -15.814 1.00 90.50 85 PHE A CA 1
ATOM 674 C C . PHE A 1 85 ? 11.057 7.866 -15.021 1.00 90.50 85 PHE A C 1
ATOM 676 O O . PHE A 1 85 ? 10.942 9.074 -14.805 1.00 90.50 85 PHE A O 1
ATOM 683 N N . ASN A 1 86 ? 12.131 7.166 -14.647 1.00 91.38 86 ASN A N 1
ATOM 684 C CA . ASN A 1 86 ? 13.229 7.739 -13.866 1.00 91.38 86 ASN A CA 1
ATOM 685 C C . ASN A 1 86 ? 13.909 8.907 -14.591 1.00 91.38 86 ASN A C 1
ATOM 687 O O . ASN A 1 86 ? 14.150 9.940 -13.972 1.00 91.38 86 ASN A O 1
ATOM 691 N N . ILE A 1 87 ? 14.139 8.795 -15.905 1.00 93.94 87 ILE A N 1
ATOM 692 C CA . ILE A 1 87 ? 14.702 9.888 -16.716 1.00 93.94 87 ILE A CA 1
ATOM 693 C C . ILE A 1 87 ? 13.796 11.128 -16.659 1.00 93.94 87 ILE A C 1
ATOM 695 O O . ILE A 1 87 ? 14.266 12.240 -16.419 1.00 93.94 87 ILE A O 1
ATOM 699 N N . LYS A 1 88 ? 12.479 10.949 -16.830 1.00 90.56 88 LYS A N 1
ATOM 700 C CA . LYS A 1 88 ? 11.503 12.051 -16.765 1.00 90.56 88 LYS A CA 1
ATOM 701 C C . LYS A 1 88 ? 11.422 12.672 -15.373 1.00 90.56 88 LYS A C 1
ATOM 703 O O . LYS A 1 88 ? 11.261 13.885 -15.258 1.00 90.56 88 LYS A O 1
ATOM 708 N N . ALA A 1 89 ? 11.488 11.854 -14.326 1.00 89.75 89 ALA A N 1
ATOM 709 C CA . ALA A 1 89 ? 11.473 12.320 -12.946 1.00 89.75 89 ALA A CA 1
ATOM 710 C C . ALA A 1 89 ? 12.736 13.126 -12.625 1.00 89.75 89 ALA A C 1
ATOM 712 O O . ALA A 1 89 ? 12.625 14.239 -12.117 1.00 89.75 89 ALA A O 1
ATOM 713 N N . PHE A 1 90 ? 13.909 12.610 -13.000 1.00 94.00 90 PHE A N 1
ATOM 714 C CA . PHE A 1 90 ? 15.184 13.297 -12.832 1.00 94.00 90 PHE A CA 1
ATOM 715 C C . PHE A 1 90 ? 15.170 14.664 -13.517 1.00 94.00 90 PHE A C 1
ATOM 717 O O . PHE A 1 90 ? 15.387 15.669 -12.854 1.00 94.00 90 PHE A O 1
ATOM 724 N N . ALA A 1 91 ? 14.785 14.729 -14.796 1.00 94.19 91 ALA A N 1
ATOM 725 C CA . ALA A 1 91 ? 14.712 15.991 -15.531 1.00 94.19 91 ALA A CA 1
ATOM 726 C C . ALA A 1 91 ? 13.823 17.046 -14.838 1.00 94.19 91 ALA A C 1
ATOM 728 O O . ALA A 1 91 ? 14.194 18.217 -14.768 1.00 94.19 91 ALA A O 1
ATOM 729 N N . ARG A 1 92 ? 12.669 16.639 -14.285 1.00 92.06 92 ARG A N 1
ATOM 730 C CA . ARG A 1 92 ? 11.772 17.537 -13.531 1.00 92.06 92 ARG A CA 1
ATOM 731 C C . ARG A 1 92 ? 12.405 18.038 -12.234 1.00 92.06 92 ARG A C 1
ATOM 733 O O . ARG A 1 92 ? 12.305 19.223 -11.934 1.00 92.06 92 ARG A O 1
ATOM 740 N N . LEU A 1 93 ? 13.034 17.144 -11.472 1.00 92.94 93 LEU A N 1
ATOM 741 C CA . LEU A 1 93 ? 13.664 17.476 -10.191 1.00 92.94 93 LEU A CA 1
ATOM 742 C C . LEU A 1 93 ? 14.903 18.360 -10.383 1.00 92.94 93 LEU A C 1
ATOM 744 O O . LEU A 1 93 ? 15.084 19.329 -9.650 1.00 92.94 93 LEU A O 1
ATOM 748 N N . SER A 1 94 ? 15.718 18.085 -11.404 1.00 92.31 94 SER A N 1
ATOM 749 C CA . SER A 1 94 ? 16.883 18.906 -11.748 1.00 92.31 94 SER A CA 1
ATOM 750 C C . SER A 1 94 ? 16.478 20.323 -12.159 1.00 92.31 94 SER A C 1
ATOM 752 O O . SER A 1 94 ? 17.094 21.288 -11.711 1.00 92.31 94 SER A O 1
ATOM 754 N N . ALA A 1 95 ? 15.411 20.467 -12.954 1.00 88.06 95 ALA A N 1
ATOM 755 C CA . ALA A 1 95 ? 14.883 21.775 -13.340 1.00 88.06 95 ALA A CA 1
ATOM 756 C C . ALA A 1 95 ? 14.367 22.578 -12.132 1.00 88.06 95 ALA A C 1
ATOM 758 O O . ALA A 1 95 ? 14.635 23.769 -12.037 1.00 88.06 95 ALA A O 1
ATOM 759 N N . ALA A 1 96 ? 13.692 21.923 -11.183 1.00 82.31 96 ALA A N 1
ATOM 760 C CA . ALA A 1 96 ? 13.194 22.558 -9.961 1.00 82.31 96 ALA A CA 1
ATOM 761 C C . ALA A 1 96 ? 14.301 22.970 -8.971 1.00 82.31 96 ALA A C 1
ATOM 763 O O . ALA A 1 96 ? 14.052 23.785 -8.096 1.00 82.31 96 ALA A O 1
ATOM 764 N N . THR A 1 97 ? 15.502 22.397 -9.091 1.00 78.31 97 THR A N 1
ATOM 765 C CA . THR A 1 97 ? 16.649 22.704 -8.213 1.00 78.31 97 THR A CA 1
ATOM 766 C C . THR A 1 97 ? 17.488 23.877 -8.738 1.00 78.31 97 THR A C 1
ATOM 768 O O . THR A 1 97 ? 18.294 24.440 -8.006 1.00 78.31 97 THR A O 1
ATOM 771 N N . THR A 1 98 ? 17.332 24.223 -10.019 1.00 69.38 98 THR A N 1
ATOM 772 C CA . THR A 1 98 ? 18.169 25.215 -10.720 1.00 69.38 98 THR A CA 1
ATOM 773 C C . THR A 1 98 ? 17.491 26.594 -10.827 1.00 69.38 98 THR A C 1
ATOM 775 O O . THR A 1 98 ? 18.117 27.541 -11.295 1.00 69.38 98 THR A O 1
ATOM 778 N N . GLY A 1 99 ? 16.226 26.716 -10.410 1.00 51.47 99 GLY A N 1
ATOM 779 C CA . GLY A 1 99 ? 15.475 27.977 -10.323 1.00 51.47 99 GLY A CA 1
ATOM 780 C C . GLY A 1 99 ? 15.277 28.401 -8.878 1.00 51.47 99 GLY A C 1
ATOM 781 O O . GLY A 1 99 ? 15.245 29.627 -8.645 1.00 51.47 99 GLY A O 1
#

Sequence (99 aa):
DCAACPSRTECTRAKVGRTISVHPYEPEMAAERKKQDTAEFKEFYAQRSDGERVKGHMTRHGARNARHIGIFKVWCQETLEALNFNIKAFARLSAATTG

Foldseek 3Di:
DLVPDPCVVVADPDPVGDDDDDDPCNVVVVVVVVVCPDPVNVVVCVVVVVVVVLVVQLVVQQLVPQPDPDPVSSVVVSVVSSVVVVVVVVVVVVVVVVD